Protein AF-A0A1H3W5L4-F1 (afdb_monomer_lite)

Foldseek 3Di:
DDQFPVRPLPPPLLPPPCLVVLVVVLVVCVVVVNPPVSVVSVVVSVVSVVVSVVSVLCNQLVVQVSCVVVVNDDPVSNVVSVVVSCVVPPD

Sequence (91 aa):
MSGGSYNYLCDQDVCYPGYGDIKDMIARLKQLGGEKPAKDAKKAINMLRKAEDILGKLSPVFKSVEWYDSNDWGIDSVKEAISEYNKINHP

Organism: NCBI:txid551991

Secondary structure (DSSP, 8-state):
-PPPTTTTTTTS-S--TTHHHHHHHHHHHHHTT-HHHHHHHHHHHHHHHHHHHHHHHHHHHHHHHHHHHTTSS-HHHHHHHHHHHHHHH--

Structure (mmCIF, N/CA/C/O backbone):
data_AF-A0A1H3W5L4-F1
#
_entry.id   AF-A0A1H3W5L4-F1
#
loop_
_atom_site.group_PDB
_atom_site.id
_atom_site.type_symbol
_atom_site.label_atom_id
_atom_site.label_alt_id
_atom_site.label_comp_id
_atom_site.label_asym_id
_atom_site.label_entity_id
_atom_site.label_seq_id
_atom_site.pdbx_PDB_ins_code
_atom_site.Cartn_x
_atom_site.Cartn_y
_atom_site.Cartn_z
_atom_site.occupancy
_atom_site.B_iso_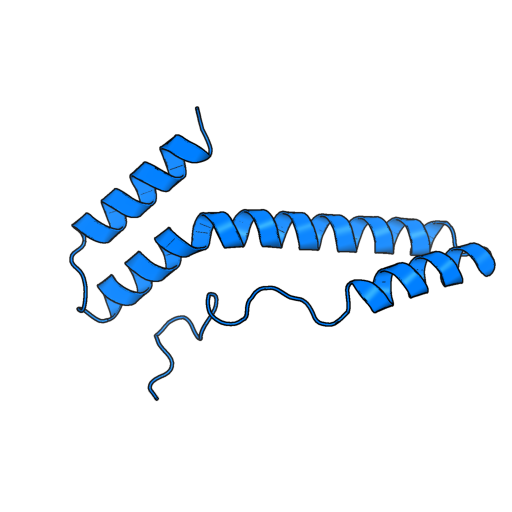or_equiv
_atom_site.auth_seq_id
_atom_site.auth_comp_id
_atom_site.auth_asym_id
_atom_site.auth_atom_id
_atom_site.pdbx_PDB_model_num
ATOM 1 N N . MET A 1 1 ? 3.105 -24.137 -14.034 1.00 43.00 1 MET A N 1
ATOM 2 C CA . MET A 1 1 ? 2.935 -22.686 -13.837 1.00 43.00 1 MET A CA 1
ATOM 3 C C . MET A 1 1 ? 4.121 -22.234 -13.010 1.00 43.00 1 MET A C 1
ATOM 5 O O . MET A 1 1 ? 4.184 -22.595 -11.842 1.00 43.00 1 MET A O 1
ATOM 9 N N . SER A 1 2 ? 5.138 -21.645 -13.646 1.00 38.69 2 SER A N 1
ATOM 10 C CA . SER A 1 2 ? 6.338 -21.186 -12.943 1.00 38.69 2 SER A CA 1
ATOM 11 C C . SER A 1 2 ? 5.975 -19.945 -12.141 1.00 38.69 2 SER A C 1
ATOM 13 O O . SER A 1 2 ? 5.586 -18.935 -12.722 1.00 38.69 2 SER A O 1
ATOM 15 N N . GLY A 1 3 ? 6.075 -20.038 -10.816 1.00 43.84 3 GLY A N 1
ATOM 16 C CA . GLY A 1 3 ? 6.117 -18.852 -9.972 1.00 43.84 3 GLY A CA 1
ATOM 17 C C . GLY A 1 3 ? 7.331 -18.030 -10.385 1.00 43.84 3 GLY A C 1
ATOM 18 O O . GLY A 1 3 ? 8.456 -18.527 -10.318 1.00 43.84 3 GLY A O 1
ATOM 19 N N . GLY A 1 4 ? 7.086 -16.824 -10.895 1.00 48.53 4 GLY A N 1
ATOM 20 C CA . GLY A 1 4 ? 8.133 -15.860 -11.209 1.00 48.53 4 GLY A CA 1
ATOM 21 C C . GLY A 1 4 ? 8.950 -15.513 -9.965 1.00 48.53 4 GLY A C 1
ATOM 22 O O . GLY A 1 4 ? 8.511 -15.731 -8.831 1.00 48.53 4 GLY A O 1
ATOM 23 N N . SER A 1 5 ? 10.150 -14.971 -10.180 1.00 59.03 5 SER A N 1
ATOM 24 C CA . SER A 1 5 ? 11.180 -14.716 -9.159 1.00 59.03 5 SER A CA 1
ATOM 25 C C . SER A 1 5 ? 10.710 -13.906 -7.942 1.00 59.03 5 SER A C 1
ATOM 27 O O . SER A 1 5 ? 11.362 -13.935 -6.899 1.00 59.03 5 SER A O 1
ATOM 29 N N . TYR A 1 6 ? 9.566 -13.225 -8.042 1.00 60.72 6 TYR A N 1
ATOM 30 C CA . TYR A 1 6 ? 9.000 -12.386 -6.987 1.00 60.72 6 TYR A CA 1
ATOM 31 C C . TYR A 1 6 ? 7.701 -12.917 -6.371 1.00 60.72 6 TYR A C 1
ATOM 33 O O . TYR A 1 6 ? 7.049 -12.177 -5.637 1.00 60.72 6 TYR A O 1
ATOM 41 N N . ASN A 1 7 ? 7.340 -14.185 -6.627 1.00 54.19 7 ASN A N 1
ATOM 42 C CA . ASN A 1 7 ? 6.180 -14.861 -6.033 1.00 54.19 7 ASN A CA 1
ATOM 43 C C . ASN A 1 7 ? 4.941 -13.952 -5.964 1.00 54.19 7 ASN A C 1
ATOM 45 O O . ASN A 1 7 ? 4.468 -13.631 -4.877 1.00 54.19 7 ASN A O 1
ATOM 49 N N . TYR A 1 8 ? 4.423 -13.526 -7.119 1.00 50.69 8 TYR A N 1
ATOM 50 C CA . TYR A 1 8 ? 3.089 -12.927 -7.225 1.00 50.69 8 TYR A CA 1
ATOM 51 C C . TYR A 1 8 ? 2.790 -11.778 -6.237 1.00 50.69 8 TYR A C 1
ATOM 53 O O . TYR A 1 8 ? 1.641 -11.598 -5.829 1.00 50.69 8 TYR A O 1
ATOM 61 N N . LE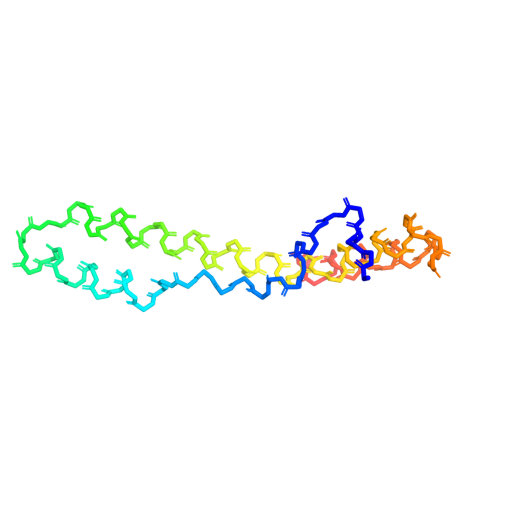U A 1 9 ? 3.786 -10.935 -5.919 1.00 50.69 9 LEU A N 1
ATOM 62 C CA . LEU A 1 9 ? 3.581 -9.643 -5.233 1.00 50.69 9 LEU A CA 1
ATOM 63 C C . LEU A 1 9 ? 2.491 -8.780 -5.905 1.00 50.69 9 LEU A C 1
ATOM 65 O O . LEU A 1 9 ? 1.942 -7.879 -5.278 1.00 50.69 9 LEU A O 1
ATOM 69 N N . CYS A 1 10 ? 2.195 -9.063 -7.176 1.00 47.41 10 CYS A N 1
ATOM 70 C CA . CYS A 1 10 ? 1.275 -8.330 -8.035 1.00 47.41 10 CYS A CA 1
ATOM 71 C C . CYS A 1 10 ? -0.071 -9.033 -8.294 1.00 47.41 10 CYS A C 1
ATOM 73 O O . CYS A 1 10 ? -0.942 -8.400 -8.882 1.00 47.41 10 CYS A O 1
ATOM 75 N N . ASP A 1 11 ? -0.211 -10.322 -7.962 1.00 48.03 11 ASP A N 1
ATOM 76 C CA . ASP A 1 11 ? -1.361 -11.161 -8.374 1.00 48.03 11 ASP A CA 1
ATOM 77 C C . ASP A 1 11 ? -2.223 -11.597 -7.185 1.00 48.03 11 ASP A C 1
ATOM 79 O O . ASP A 1 11 ? -3.382 -11.974 -7.338 1.00 48.03 11 ASP A O 1
ATOM 83 N N . GLN A 1 12 ? -1.710 -11.436 -5.964 1.00 52.78 12 GLN A N 1
ATOM 84 C CA . GLN A 1 12 ? -2.606 -11.130 -4.862 1.00 52.78 12 GLN A CA 1
ATOM 85 C C . GLN A 1 12 ? -2.954 -9.654 -4.994 1.00 52.78 12 GLN A C 1
ATOM 87 O O . GLN A 1 12 ? -2.254 -8.801 -4.445 1.00 52.78 12 GLN A O 1
ATOM 92 N N . ASP A 1 13 ? -4.028 -9.363 -5.745 1.00 47.34 13 ASP A N 1
ATOM 93 C CA . ASP A 1 13 ? -4.846 -8.175 -5.498 1.00 47.34 13 ASP A CA 1
ATOM 94 C C . ASP A 1 13 ? -4.825 -7.976 -3.993 1.00 47.34 13 ASP A C 1
ATOM 96 O O . ASP A 1 13 ? -5.197 -8.891 -3.252 1.00 47.34 13 ASP A O 1
ATOM 100 N N . VAL A 1 14 ? -4.252 -6.858 -3.550 1.00 50.56 14 VAL A N 1
ATOM 101 C CA . VAL A 1 14 ? -3.952 -6.585 -2.146 1.00 50.56 14 VAL A CA 1
ATOM 102 C C . VAL A 1 14 ? -5.281 -6.304 -1.449 1.00 50.56 14 VAL A C 1
ATOM 104 O O . VAL A 1 14 ? -5.617 -5.198 -1.067 1.00 50.56 14 VAL A O 1
ATOM 107 N N . CYS A 1 15 ? -6.113 -7.324 -1.384 1.00 48.50 15 CYS A N 1
ATOM 108 C CA . CYS A 1 15 ? -7.361 -7.389 -0.693 1.00 48.50 15 CYS A CA 1
ATOM 109 C C . CYS A 1 15 ? -7.003 -8.243 0.502 1.00 48.50 15 CYS A C 1
ATOM 111 O O . CYS A 1 15 ? -7.109 -9.464 0.446 1.00 48.50 15 CYS A O 1
ATOM 113 N N . TYR A 1 16 ? -6.481 -7.612 1.557 1.00 56.03 16 TYR A N 1
ATOM 114 C CA . TYR A 1 16 ? -6.368 -8.291 2.841 1.00 56.03 16 TYR A CA 1
ATOM 115 C C . TYR A 1 16 ? -7.779 -8.795 3.181 1.00 56.03 16 TYR A C 1
ATOM 117 O O . TYR A 1 16 ? -8.667 -7.964 3.427 1.00 56.03 16 TYR A O 1
ATOM 125 N N . PRO A 1 17 ? -8.038 -10.116 3.151 1.00 51.03 17 PRO A N 1
ATOM 126 C CA . PRO A 1 17 ? -9.347 -10.627 3.509 1.00 51.03 17 PRO A CA 1
ATOM 127 C C . PRO A 1 17 ? -9.538 -10.295 4.992 1.00 51.03 17 PRO A C 1
ATOM 129 O O . PRO A 1 17 ? -8.839 -10.830 5.849 1.00 51.03 17 PRO A O 1
ATOM 132 N N . GLY A 1 18 ? -10.382 -9.303 5.286 1.00 59.91 18 GLY A N 1
ATOM 133 C CA . GLY A 1 18 ? -10.583 -8.824 6.657 1.00 59.91 18 GLY A CA 1
ATOM 134 C C . GLY A 1 18 ? -10.844 -7.327 6.836 1.00 59.91 18 GLY A C 1
ATOM 135 O O . GLY A 1 18 ? -11.096 -6.904 7.960 1.00 59.91 18 GLY A O 1
ATOM 136 N N . TYR A 1 19 ? -10.838 -6.487 5.790 1.00 68.19 19 TYR A N 1
ATOM 137 C CA . TYR A 1 19 ? -11.192 -5.061 5.965 1.00 68.19 19 TYR A CA 1
ATOM 138 C C . TYR A 1 19 ? -12.602 -4.840 6.522 1.00 68.19 19 TYR A C 1
ATOM 140 O O . TYR A 1 19 ? -12.804 -3.926 7.326 1.00 68.19 19 TYR A O 1
ATOM 148 N N . GLY A 1 20 ? -13.571 -5.643 6.070 1.00 68.56 20 GLY A N 1
ATOM 149 C CA . GLY A 1 20 ? -14.932 -5.641 6.615 1.00 68.56 20 GLY A CA 1
ATOM 150 C C . GLY A 1 20 ? -14.917 -6.022 8.093 1.00 68.56 20 GLY A C 1
ATOM 151 O O . GLY A 1 20 ? -15.324 -5.229 8.940 1.00 68.56 20 GLY A O 1
ATOM 152 N N . ASP A 1 21 ? -14.296 -7.158 8.399 1.00 80.31 21 ASP A N 1
ATOM 153 C CA . ASP A 1 21 ? -14.217 -7.715 9.752 1.00 80.31 21 ASP A CA 1
ATOM 154 C C . ASP A 1 21 ? -13.519 -6.770 10.742 1.00 80.31 21 ASP A C 1
ATOM 156 O O . ASP A 1 21 ? -13.952 -6.621 11.884 1.00 80.31 21 ASP A O 1
ATOM 160 N N . ILE A 1 22 ? -12.472 -6.055 10.314 1.00 83.31 22 ILE A N 1
ATOM 161 C CA . ILE A 1 22 ? -11.769 -5.078 11.157 1.00 83.31 22 ILE A CA 1
ATOM 162 C C . ILE A 1 22 ? -12.654 -3.858 11.446 1.00 83.31 22 ILE A C 1
ATOM 164 O O . ILE A 1 22 ? -12.604 -3.321 12.556 1.00 83.31 22 ILE A O 1
ATOM 168 N N . LYS A 1 23 ? -13.481 -3.399 10.496 1.00 86.06 23 LYS A N 1
ATOM 169 C CA . LYS A 1 23 ? -14.421 -2.290 10.750 1.00 86.06 23 LYS A CA 1
ATOM 170 C C . LYS A 1 23 ? -15.468 -2.682 11.787 1.00 86.06 23 LYS A C 1
ATOM 172 O O . LYS A 1 23 ? -15.714 -1.901 12.712 1.00 86.06 23 LYS A O 1
ATOM 177 N N . ASP A 1 24 ? -16.014 -3.887 11.675 1.00 89.94 24 ASP A N 1
ATOM 178 C CA . ASP A 1 24 ? -16.995 -4.412 12.624 1.00 89.94 24 ASP A CA 1
ATOM 179 C C . ASP A 1 24 ? -16.365 -4.633 14.006 1.00 89.94 24 ASP A C 1
ATOM 181 O O . ASP A 1 24 ? -16.931 -4.236 15.027 1.00 89.94 24 ASP A O 1
ATOM 185 N N . MET A 1 25 ? -15.126 -5.130 14.051 1.00 89.06 25 MET A N 1
ATOM 186 C CA . MET A 1 25 ? -14.338 -5.255 15.279 1.00 89.06 25 MET A CA 1
ATOM 187 C C . MET A 1 25 ? -14.084 -3.892 15.941 1.00 89.06 25 MET A C 1
ATOM 189 O O . MET A 1 25 ? -14.235 -3.757 17.153 1.00 89.06 25 MET A O 1
ATOM 193 N N . ILE A 1 26 ? -13.745 -2.850 15.170 1.00 93.12 26 ILE A N 1
ATOM 194 C CA . ILE A 1 26 ? -13.578 -1.480 15.686 1.00 93.12 26 ILE A CA 1
ATOM 195 C C . ILE A 1 26 ? -14.886 -0.973 16.298 1.00 93.12 26 ILE A C 1
ATOM 197 O O . ILE A 1 26 ? -14.866 -0.361 17.370 1.00 93.12 26 ILE A O 1
ATOM 201 N N . ALA A 1 27 ? -16.019 -1.202 15.630 1.00 93.94 27 ALA A N 1
ATOM 202 C CA . ALA A 1 27 ? -17.326 -0.816 16.148 1.00 93.94 27 ALA A CA 1
ATOM 203 C C . ALA A 1 27 ? -17.643 -1.562 17.452 1.00 93.94 27 ALA A C 1
ATOM 205 O O . ALA A 1 27 ? -18.057 -0.938 18.432 1.00 93.94 27 ALA A O 1
ATOM 206 N N . ARG A 1 28 ? -17.362 -2.869 17.503 1.00 96.12 28 ARG A N 1
ATOM 207 C CA . ARG A 1 28 ? -17.564 -3.691 18.698 1.00 96.12 28 ARG A CA 1
ATOM 208 C C . ARG A 1 28 ? -16.666 -3.267 19.858 1.00 96.12 28 ARG A C 1
ATOM 210 O O . ARG A 1 28 ? -17.154 -3.143 20.976 1.00 96.12 28 ARG A O 1
ATOM 217 N N . LEU A 1 29 ? -15.390 -2.976 19.604 1.00 96.00 29 LEU A N 1
ATOM 218 C CA . LEU A 1 29 ? -14.454 -2.480 20.618 1.00 96.00 29 LEU A CA 1
ATOM 219 C C . LEU A 1 29 ? -14.952 -1.181 21.254 1.00 96.00 29 LEU A C 1
ATOM 221 O O . LEU A 1 29 ? -14.892 -1.043 22.470 1.00 96.00 29 LEU A O 1
ATOM 225 N N . LYS A 1 30 ? -15.513 -0.257 20.465 1.00 95.94 30 LYS A N 1
ATOM 226 C CA . LYS A 1 30 ? -16.114 0.973 21.005 1.00 95.94 30 LYS A CA 1
ATOM 227 C C . LYS A 1 30 ? -17.325 0.697 21.893 1.00 95.94 30 LYS A C 1
ATOM 229 O O . LYS A 1 30 ? -17.449 1.312 22.941 1.00 95.94 30 LYS A O 1
ATOM 234 N N . GLN A 1 31 ? -18.198 -0.235 21.505 1.00 97.12 31 GLN A N 1
ATOM 235 C CA . GLN A 1 31 ? -19.352 -0.619 22.333 1.00 97.12 31 GLN A CA 1
ATOM 236 C C . GLN A 1 31 ? -18.938 -1.224 23.682 1.00 97.12 31 GLN A C 1
ATOM 238 O O . GLN A 1 31 ? -19.701 -1.158 24.639 1.00 97.12 31 GLN A O 1
ATOM 243 N N . LEU A 1 32 ? -17.746 -1.820 23.753 1.00 97.31 32 LEU A N 1
ATOM 244 C CA . LEU A 1 32 ? -17.196 -2.451 24.953 1.00 97.31 32 LEU A CA 1
ATOM 245 C C . LEU A 1 32 ? -16.312 -1.506 25.795 1.00 97.31 32 LEU A C 1
ATOM 247 O O . LEU A 1 32 ? -15.687 -1.973 26.743 1.00 97.31 32 LEU A O 1
ATOM 251 N N . GLY A 1 33 ? -16.224 -0.209 25.465 1.00 97.50 33 GLY A N 1
ATOM 252 C CA . GLY A 1 33 ? -15.351 0.748 26.170 1.00 97.50 33 GLY A CA 1
ATOM 253 C C . GLY A 1 33 ? -13.856 0.575 25.861 1.00 97.50 33 GLY A C 1
ATOM 254 O O . GLY A 1 33 ? -12.991 0.844 26.690 1.00 97.50 33 GLY A O 1
ATOM 255 N N . GLY A 1 34 ? -13.536 0.034 24.683 1.00 97.31 34 GLY A N 1
ATOM 256 C CA . GLY A 1 34 ? -12.181 -0.187 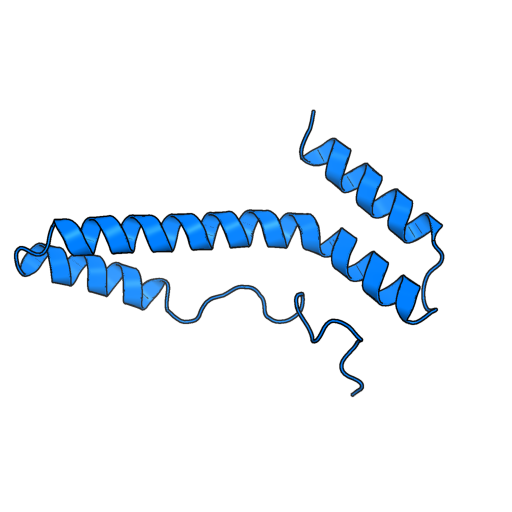24.184 1.00 97.31 34 GLY A CA 1
ATOM 257 C C . GLY A 1 34 ? -11.713 0.918 23.234 1.00 97.31 34 GLY A C 1
ATOM 258 O O . GLY A 1 34 ? -11.296 0.631 22.111 1.00 97.31 34 GLY A O 1
ATOM 259 N N . GLU A 1 35 ? -11.765 2.190 23.635 1.00 96.81 35 GLU A N 1
ATOM 260 C CA . GLU A 1 35 ? -11.464 3.330 22.752 1.00 96.81 35 GLU A CA 1
ATOM 261 C C . GLU A 1 35 ? -10.029 3.301 22.218 1.00 96.81 35 GLU A C 1
ATOM 263 O O . GLU A 1 35 ? -9.791 3.583 21.040 1.00 96.81 35 GLU A O 1
ATOM 268 N N . LYS A 1 36 ? -9.062 2.950 23.074 1.00 96.44 36 LYS A N 1
ATOM 269 C CA . LYS A 1 36 ? -7.646 2.869 22.697 1.00 96.44 36 LYS A CA 1
ATOM 270 C C . LYS A 1 36 ? -7.382 1.764 21.658 1.00 96.44 36 LYS A C 1
ATOM 272 O O . LYS A 1 36 ? -6.895 2.114 20.582 1.00 96.44 36 LYS A O 1
ATOM 277 N N . PRO A 1 37 ? -7.753 0.485 21.880 1.00 92.44 37 PRO A N 1
ATOM 278 C CA . PRO A 1 37 ? -7.578 -0.548 20.857 1.00 92.44 37 PRO A CA 1
ATOM 279 C C . PRO A 1 37 ? -8.395 -0.270 19.585 1.00 92.44 37 PRO A C 1
ATOM 281 O O . PRO A 1 37 ? -7.906 -0.524 18.487 1.00 92.44 37 PRO A O 1
ATOM 284 N N . ALA A 1 38 ? -9.585 0.335 19.686 1.00 95.44 38 ALA A N 1
ATOM 285 C CA . ALA A 1 38 ? -10.349 0.760 18.510 1.00 95.44 38 ALA A CA 1
ATOM 286 C C . ALA A 1 38 ? -9.613 1.834 17.683 1.00 95.44 38 ALA A C 1
ATOM 288 O O . ALA A 1 38 ? -9.652 1.814 16.448 1.00 95.44 38 ALA A O 1
ATOM 289 N N . LYS A 1 39 ? -8.932 2.780 18.344 1.00 95.56 39 LYS A N 1
ATOM 290 C CA . LYS A 1 39 ? -8.108 3.806 17.688 1.00 95.56 39 LYS A CA 1
ATOM 291 C C . LYS A 1 39 ? -6.889 3.188 17.006 1.00 95.56 39 LYS A C 1
ATOM 293 O O . LYS A 1 39 ? -6.601 3.549 15.864 1.00 95.56 39 LYS A O 1
ATOM 298 N N . ASP A 1 40 ? -6.215 2.255 17.671 1.00 92.81 40 ASP A N 1
ATOM 299 C CA . ASP A 1 40 ? -5.038 1.577 17.124 1.00 92.81 40 ASP A CA 1
ATOM 300 C C . ASP A 1 40 ? -5.411 0.696 15.922 1.00 92.81 40 ASP A C 1
ATOM 302 O O . ASP A 1 40 ? -4.779 0.798 14.870 1.00 92.81 40 ASP A O 1
ATOM 306 N N . ALA A 1 41 ? -6.517 -0.052 15.997 1.00 88.81 41 ALA A N 1
ATOM 307 C CA . ALA A 1 41 ? -7.054 -0.810 14.865 1.00 88.81 41 ALA A CA 1
ATOM 308 C C . ALA A 1 41 ? -7.433 0.102 13.682 1.00 88.81 41 ALA A C 1
ATOM 310 O O . ALA A 1 41 ? -7.097 -0.184 12.531 1.00 88.81 41 ALA A O 1
ATOM 311 N N . LYS A 1 42 ? -8.048 1.266 13.946 1.00 92.38 42 LYS A N 1
ATOM 312 C CA . LYS A 1 42 ? -8.326 2.271 12.904 1.00 92.38 42 LYS A CA 1
ATOM 313 C C . LYS A 1 42 ? -7.044 2.860 12.297 1.00 92.38 42 LYS A C 1
ATOM 315 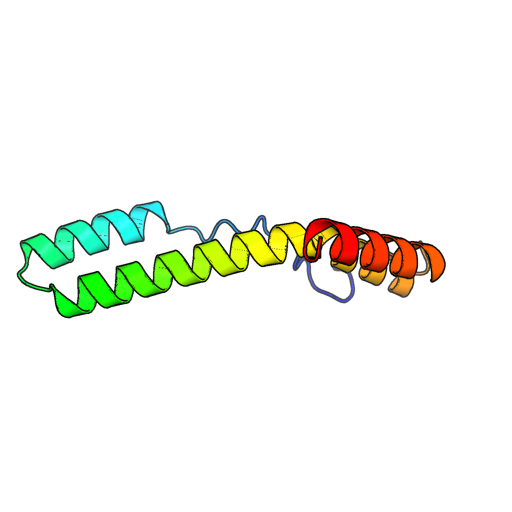O O . LYS A 1 42 ? -7.030 3.251 11.130 1.00 92.38 42 LYS A O 1
ATOM 320 N N . LYS A 1 43 ? -5.958 2.970 13.060 1.00 92.94 43 LYS A N 1
ATOM 321 C CA . LYS A 1 43 ? -4.661 3.393 12.518 1.00 92.94 43 LYS A CA 1
ATOM 322 C C . LYS A 1 43 ? -4.085 2.309 11.607 1.00 92.94 43 LYS A C 1
ATOM 324 O O . LYS A 1 43 ? -3.677 2.639 10.497 1.00 92.94 43 LYS A O 1
ATOM 329 N N . ALA A 1 44 ? -4.118 1.051 12.042 1.00 87.44 44 ALA A N 1
ATOM 330 C CA . ALA A 1 44 ? -3.626 -0.085 11.269 1.00 87.44 44 ALA A CA 1
ATOM 331 C C . ALA A 1 44 ? -4.338 -0.202 9.912 1.00 87.44 44 ALA A C 1
ATOM 333 O O . ALA A 1 44 ? -3.674 -0.193 8.881 1.00 87.44 44 ALA A O 1
ATOM 334 N N . ILE A 1 45 ? -5.677 -0.175 9.888 1.00 86.81 45 ILE A N 1
ATOM 335 C CA . ILE A 1 45 ? -6.451 -0.275 8.636 1.00 86.81 45 ILE A CA 1
ATOM 336 C C . ILE A 1 45 ? -6.152 0.883 7.669 1.00 86.81 45 ILE A C 1
ATOM 338 O O . ILE A 1 45 ? -6.090 0.698 6.458 1.00 86.81 45 ILE A O 1
ATOM 342 N N . ASN A 1 46 ? -5.902 2.088 8.193 1.00 88.75 46 ASN A N 1
ATOM 343 C CA . ASN A 1 46 ? -5.511 3.229 7.368 1.00 88.75 46 ASN A CA 1
ATOM 344 C C . ASN A 1 46 ? -4.098 3.081 6.795 1.00 88.75 46 ASN A C 1
ATOM 346 O O . ASN A 1 46 ? -3.848 3.562 5.694 1.00 88.75 46 ASN A O 1
ATOM 350 N N . MET A 1 47 ? -3.173 2.480 7.547 1.00 87.50 47 MET A N 1
ATOM 351 C CA . MET A 1 47 ? -1.818 2.203 7.071 1.00 87.50 47 MET A CA 1
ATOM 352 C C . MET A 1 47 ? -1.828 1.126 5.989 1.00 87.50 47 MET A C 1
ATOM 354 O O . MET A 1 47 ? -1.163 1.316 4.978 1.00 87.50 47 MET A O 1
ATOM 358 N N . LEU A 1 48 ? -2.618 0.064 6.165 1.00 84.19 48 LEU A N 1
ATOM 359 C CA . LEU A 1 48 ? -2.786 -0.982 5.155 1.00 84.19 48 LEU A CA 1
ATOM 360 C C . LEU A 1 48 ? -3.364 -0.409 3.857 1.00 84.19 48 LEU A C 1
ATOM 362 O O . LEU A 1 48 ? -2.754 -0.574 2.810 1.00 84.19 48 LEU A O 1
ATOM 366 N N . ARG A 1 49 ? -4.427 0.403 3.936 1.00 84.62 49 ARG A N 1
ATOM 367 C CA . ARG A 1 49 ? -4.991 1.069 2.751 1.00 84.62 49 ARG A CA 1
ATOM 368 C C . ARG A 1 49 ? -3.975 1.969 2.040 1.00 84.62 49 ARG A C 1
ATOM 370 O O . ARG A 1 49 ? -3.905 1.999 0.822 1.00 84.62 49 ARG A O 1
ATOM 377 N N . LYS A 1 50 ? -3.160 2.712 2.797 1.00 86.44 50 LYS A N 1
ATOM 378 C CA . LYS A 1 50 ? -2.083 3.519 2.201 1.00 86.44 50 LYS A CA 1
ATOM 379 C C . LYS A 1 50 ? -1.028 2.646 1.523 1.00 86.44 50 LYS A C 1
ATOM 381 O O . LYS A 1 50 ? -0.507 3.041 0.487 1.00 86.44 50 LYS A O 1
ATOM 386 N N . ALA A 1 51 ? -0.687 1.507 2.121 1.00 84.94 51 ALA A N 1
ATOM 387 C CA . ALA A 1 51 ? 0.241 0.560 1.522 1.00 84.94 51 ALA A CA 1
ATOM 388 C C . ALA A 1 51 ? -0.337 -0.015 0.222 1.00 84.94 51 ALA A C 1
ATOM 390 O O . ALA A 1 51 ? 0.375 -0.044 -0.770 1.00 84.94 51 ALA A O 1
ATOM 391 N N . GLU A 1 52 ? -1.624 -0.369 0.196 1.00 83.75 52 GLU A N 1
ATOM 392 C CA . GLU A 1 52 ? -2.348 -0.794 -1.010 1.00 83.75 52 GLU A CA 1
ATOM 393 C C . GLU A 1 52 ? -2.289 0.248 -2.122 1.00 83.75 52 GLU A C 1
ATOM 395 O O . GLU A 1 52 ? -1.887 -0.076 -3.236 1.00 83.75 52 GLU A O 1
ATOM 400 N N . ASP A 1 53 ? -2.600 1.510 -1.815 1.00 85.38 53 ASP A N 1
ATOM 401 C CA . ASP A 1 53 ? -2.528 2.598 -2.793 1.00 85.38 53 ASP A CA 1
ATOM 402 C C . ASP A 1 53 ? -1.106 2.749 -3.369 1.00 85.38 53 ASP A C 1
ATOM 404 O O . ASP A 1 53 ? -0.926 2.970 -4.568 1.00 85.38 53 ASP A O 1
ATOM 408 N N . ILE A 1 54 ? -0.075 2.629 -2.522 1.00 87.56 54 ILE A N 1
ATOM 409 C CA . ILE A 1 54 ? 1.335 2.700 -2.939 1.00 87.56 54 ILE A CA 1
ATOM 410 C C . ILE A 1 54 ? 1.704 1.495 -3.813 1.00 87.56 54 ILE A C 1
ATOM 412 O O . ILE A 1 54 ? 2.309 1.669 -4.870 1.00 87.56 54 ILE A O 1
ATOM 416 N N . LEU A 1 55 ? 1.322 0.285 -3.403 1.00 85.06 55 LEU A N 1
ATOM 417 C CA . LEU A 1 55 ? 1.593 -0.950 -4.139 1.00 85.06 55 LEU A CA 1
ATOM 418 C C . LEU A 1 55 ? 0.893 -0.961 -5.500 1.00 85.06 55 LEU A C 1
ATOM 420 O O . LEU A 1 55 ? 1.513 -1.327 -6.495 1.00 85.06 55 LEU A O 1
ATOM 424 N N . GLY A 1 56 ? -0.349 -0.480 -5.578 1.00 84.31 56 GLY A N 1
ATOM 425 C CA . GLY A 1 56 ? -1.075 -0.341 -6.840 1.00 84.31 56 GLY A CA 1
ATOM 426 C C . GLY A 1 56 ? -0.338 0.558 -7.834 1.00 84.31 56 GLY A C 1
ATOM 427 O O . GLY A 1 56 ? -0.204 0.213 -9.007 1.00 84.31 56 GLY A O 1
ATOM 428 N N . LYS A 1 57 ? 0.230 1.672 -7.360 1.00 87.56 57 LYS A N 1
ATOM 429 C CA . LYS A 1 57 ? 1.049 2.568 -8.191 1.00 87.56 57 LYS A CA 1
ATOM 430 C C . LYS A 1 57 ? 2.389 1.958 -8.597 1.00 87.56 57 LYS A C 1
ATOM 432 O O . LYS A 1 57 ? 2.878 2.260 -9.679 1.00 87.56 57 LYS A O 1
ATOM 437 N N . LEU A 1 58 ? 2.990 1.132 -7.741 1.00 89.69 58 LEU A N 1
ATOM 438 C CA . LEU A 1 58 ? 4.247 0.431 -8.024 1.00 89.69 58 LEU A CA 1
ATOM 439 C C . LEU A 1 58 ? 4.059 -0.793 -8.932 1.00 89.69 58 LEU A C 1
ATOM 441 O O . LEU A 1 58 ? 5.026 -1.234 -9.546 1.00 89.69 58 LEU A O 1
ATOM 445 N N . SER A 1 59 ? 2.835 -1.317 -9.059 1.00 87.62 59 SER A N 1
ATOM 446 C CA . SER A 1 59 ? 2.528 -2.529 -9.831 1.00 87.62 59 SER A CA 1
ATOM 447 C C . SER A 1 59 ? 3.122 -2.540 -11.252 1.00 87.62 59 SER A C 1
ATOM 449 O O . SER A 1 59 ? 3.743 -3.542 -11.609 1.00 87.62 59 SER A O 1
ATOM 451 N N . PRO A 1 60 ? 3.042 -1.461 -12.062 1.00 89.75 60 PRO A N 1
ATOM 452 C CA . PRO A 1 60 ? 3.650 -1.448 -13.395 1.00 89.75 60 PRO A CA 1
ATOM 453 C C . PRO A 1 60 ? 5.180 -1.570 -13.369 1.00 89.75 60 PRO A C 1
ATOM 455 O O . PRO A 1 60 ? 5.755 -2.231 -14.228 1.00 89.75 60 PRO A O 1
ATOM 458 N N . VAL A 1 61 ? 5.833 -0.964 -12.370 1.00 92.44 61 VAL A N 1
ATOM 459 C CA . VAL A 1 61 ? 7.290 -1.043 -12.178 1.00 92.44 61 VAL A CA 1
ATOM 460 C C . VAL A 1 61 ? 7.694 -2.453 -11.755 1.00 92.44 61 VAL A C 1
ATOM 462 O O . VAL A 1 61 ? 8.663 -2.999 -12.267 1.00 92.44 61 VAL A O 1
ATOM 465 N N . PHE A 1 62 ? 6.941 -3.076 -10.849 1.00 91.94 62 PHE A N 1
ATOM 466 C CA . PHE A 1 62 ? 7.227 -4.445 -10.417 1.00 91.94 62 PHE A CA 1
ATOM 467 C C . PHE A 1 62 ? 7.068 -5.446 -11.563 1.00 91.94 62 PHE A C 1
ATOM 469 O O . PHE A 1 62 ? 7.943 -6.285 -11.758 1.00 91.94 62 PHE A O 1
ATOM 476 N N . LYS A 1 63 ? 6.010 -5.307 -12.371 1.00 88.31 63 LYS A N 1
ATOM 477 C CA . LYS A 1 63 ? 5.797 -6.143 -13.561 1.00 88.31 63 LYS A CA 1
ATOM 478 C C . LYS A 1 63 ? 6.914 -5.979 -14.591 1.00 88.31 63 LYS A C 1
ATOM 480 O O . LYS A 1 63 ? 7.381 -6.973 -15.135 1.00 88.31 63 LYS A O 1
ATOM 485 N N . SER A 1 64 ? 7.369 -4.750 -14.847 1.00 91.25 64 SER A N 1
ATOM 486 C CA . SER A 1 64 ? 8.436 -4.524 -15.827 1.00 91.25 64 SER A CA 1
ATOM 487 C C . SER A 1 64 ? 9.775 -5.115 -15.383 1.00 91.25 64 SER A C 1
ATOM 489 O O . SER A 1 64 ? 10.488 -5.666 -16.218 1.00 91.25 64 SER A O 1
ATOM 491 N N . VAL A 1 65 ? 10.097 -5.057 -14.085 1.00 91.12 65 VAL A N 1
ATOM 492 C CA . VAL A 1 65 ? 11.288 -5.710 -13.513 1.00 91.12 65 VAL A CA 1
ATOM 493 C C . VAL A 1 65 ? 11.185 -7.230 -13.617 1.00 91.12 65 VAL A C 1
ATOM 495 O O . VAL A 1 65 ? 12.121 -7.868 -14.085 1.00 91.12 65 VAL A O 1
ATOM 498 N N . GLU A 1 66 ? 10.044 -7.815 -13.246 1.00 87.94 66 GLU A N 1
ATOM 499 C CA . GLU A 1 66 ? 9.834 -9.266 -13.327 1.00 87.94 66 GLU A CA 1
ATOM 500 C C . GLU A 1 66 ? 9.998 -9.798 -14.758 1.00 87.94 66 GLU A C 1
ATOM 502 O O . GLU A 1 66 ? 10.644 -10.826 -14.981 1.00 87.94 66 GLU A O 1
ATOM 507 N N . TRP A 1 67 ? 9.450 -9.083 -15.740 1.00 89.44 67 TRP A N 1
ATOM 508 C CA . TRP A 1 67 ? 9.568 -9.450 -17.150 1.00 89.44 67 TRP A CA 1
ATOM 509 C C . TRP A 1 67 ? 10.968 -9.205 -17.713 1.00 89.44 67 TRP A C 1
ATOM 511 O O . TRP A 1 67 ? 11.424 -9.972 -18.559 1.00 89.44 67 TRP A O 1
ATOM 521 N N . TYR A 1 68 ? 11.689 -8.197 -17.219 1.00 91.69 68 TYR A N 1
ATOM 522 C CA . TYR A 1 68 ? 13.103 -8.021 -17.544 1.00 91.69 68 TYR A CA 1
ATOM 523 C C . TYR A 1 68 ? 13.955 -9.187 -17.021 1.00 91.69 68 TYR A C 1
ATOM 525 O O . TYR A 1 68 ? 14.712 -9.784 -17.785 1.00 91.69 68 TYR A O 1
ATOM 533 N N . ASP A 1 69 ? 13.781 -9.577 -15.757 1.00 88.75 69 ASP A N 1
ATOM 534 C CA . ASP A 1 69 ? 14.539 -10.680 -15.149 1.00 88.75 69 ASP A CA 1
ATOM 535 C C . ASP A 1 69 ? 14.213 -12.042 -15.781 1.00 88.75 69 ASP A C 1
ATOM 537 O O . ASP A 1 69 ? 15.063 -12.933 -15.835 1.00 88.75 69 ASP A O 1
ATOM 541 N N . SER A 1 70 ? 12.996 -12.195 -16.311 1.00 87.31 70 SER A N 1
ATOM 542 C CA . SER A 1 70 ? 12.574 -13.382 -17.065 1.00 87.31 70 SER A CA 1
ATOM 543 C C . SER A 1 70 ? 13.120 -13.410 -18.505 1.00 87.31 70 SER A C 1
ATOM 545 O O . SER A 1 70 ? 12.890 -14.381 -19.220 1.00 87.31 70 SER A O 1
ATOM 547 N N . ASN A 1 71 ? 13.887 -12.391 -18.924 1.00 88.69 71 ASN A N 1
ATOM 548 C CA . ASN A 1 71 ? 14.326 -12.135 -20.306 1.00 88.69 71 ASN A CA 1
ATOM 549 C C . ASN A 1 71 ? 13.180 -11.961 -21.317 1.00 88.69 71 ASN A C 1
ATOM 551 O O . ASN A 1 71 ? 13.401 -12.071 -22.524 1.00 88.69 71 ASN A O 1
ATOM 555 N N . ASP A 1 72 ? 11.970 -11.661 -20.846 1.00 84.38 72 ASP A N 1
ATOM 556 C CA . ASP A 1 72 ? 10.838 -11.365 -21.718 1.00 84.38 72 ASP A CA 1
ATOM 557 C C . ASP A 1 72 ? 10.939 -9.932 -22.253 1.00 84.38 72 ASP A C 1
ATOM 559 O O . ASP A 1 72 ? 10.591 -9.666 -23.405 1.00 84.38 72 ASP A O 1
ATOM 563 N N . TRP A 1 73 ? 11.435 -9.001 -21.428 1.00 88.88 73 TRP A N 1
ATOM 564 C CA . TRP A 1 73 ? 11.530 -7.571 -21.729 1.00 88.88 73 TRP A CA 1
ATOM 565 C C . TRP A 1 73 ? 12.964 -7.036 -21.678 1.00 88.88 73 TRP A C 1
ATOM 567 O O . TRP A 1 73 ? 13.843 -7.576 -21.014 1.00 88.88 73 TRP A O 1
ATOM 577 N N . GLY A 1 74 ? 13.195 -5.921 -22.377 1.00 92.06 74 GLY A N 1
ATOM 578 C CA . GLY A 1 74 ? 14.459 -5.189 -22.333 1.00 92.06 74 GLY A CA 1
ATOM 579 C C . GLY A 1 74 ? 14.520 -4.183 -21.179 1.00 92.06 74 GLY A C 1
ATOM 580 O O . GLY A 1 74 ? 13.498 -3.719 -20.674 1.00 92.06 74 GLY A O 1
ATOM 581 N N . ILE A 1 75 ? 15.738 -3.774 -20.809 1.00 95.25 75 ILE A N 1
ATOM 582 C CA . ILE A 1 75 ? 15.985 -2.795 -19.734 1.00 95.25 75 ILE A CA 1
ATOM 583 C C . ILE A 1 75 ? 15.276 -1.447 -19.962 1.00 95.25 75 ILE A C 1
ATOM 585 O O . ILE A 1 75 ? 14.979 -0.722 -19.012 1.00 95.25 75 ILE A O 1
ATOM 589 N N . ASP A 1 76 ? 14.986 -1.095 -21.214 1.00 96.50 76 ASP A N 1
ATOM 590 C CA . ASP A 1 76 ? 14.309 0.158 -21.543 1.00 96.50 76 ASP A CA 1
ATOM 591 C C . ASP A 1 76 ? 12.845 0.167 -21.080 1.00 96.50 76 ASP A C 1
ATOM 593 O O . ASP A 1 76 ? 12.380 1.200 -20.602 1.00 96.50 76 ASP A O 1
ATOM 597 N N . SER A 1 77 ? 12.164 -0.985 -21.068 1.00 93.50 77 SER A N 1
ATOM 598 C CA . SER A 1 77 ? 10.811 -1.118 -20.508 1.00 93.50 77 SER A CA 1
ATOM 599 C C . SER A 1 77 ? 10.781 -0.859 -18.995 1.00 93.50 77 SER A C 1
ATOM 601 O O . SER A 1 77 ? 9.824 -0.289 -18.471 1.00 93.50 77 SER A O 1
ATOM 603 N N . VAL A 1 78 ? 11.853 -1.218 -18.277 1.00 94.94 78 VAL A N 1
ATOM 604 C CA . VAL A 1 78 ? 12.003 -0.905 -16.845 1.00 94.94 78 VAL A CA 1
ATOM 605 C C . VAL A 1 78 ? 12.199 0.598 -16.639 1.00 94.94 78 VAL A C 1
ATOM 607 O O . VAL A 1 78 ? 11.530 1.204 -15.800 1.00 94.94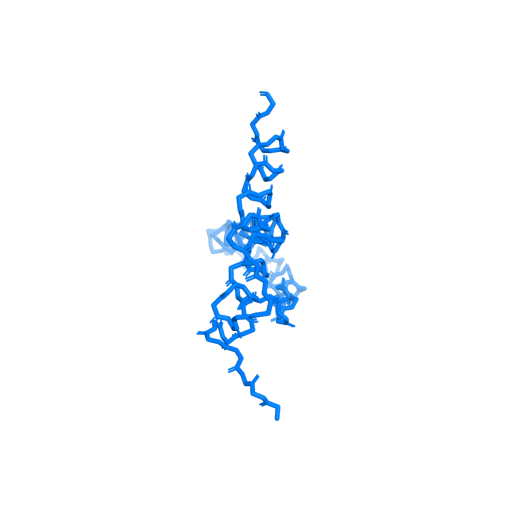 78 VAL A O 1
ATOM 610 N N . LYS A 1 79 ? 13.088 1.223 -17.423 1.00 96.38 79 LYS A N 1
ATOM 611 C CA . LYS A 1 79 ? 13.350 2.672 -17.344 1.00 96.38 79 LYS A CA 1
ATOM 612 C C . LYS A 1 79 ? 12.101 3.496 -17.643 1.00 96.38 79 LYS A C 1
ATOM 614 O O . LYS A 1 79 ? 11.854 4.486 -16.955 1.00 96.38 79 LYS A O 1
ATOM 619 N N . GLU A 1 80 ? 11.324 3.093 -18.645 1.00 96.19 80 GLU A N 1
ATOM 620 C CA . GLU A 1 80 ? 10.061 3.739 -18.998 1.00 96.19 80 GLU A CA 1
ATOM 621 C C . GLU A 1 80 ? 9.063 3.662 -17.838 1.00 96.19 80 GLU A C 1
ATOM 623 O O . GLU A 1 80 ? 8.574 4.697 -17.387 1.00 96.19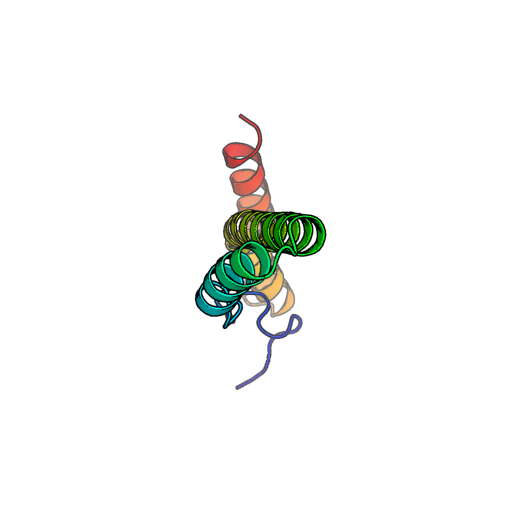 80 GLU A O 1
ATOM 628 N N . ALA A 1 81 ? 8.851 2.471 -17.266 1.00 94.75 81 ALA A N 1
ATOM 629 C CA . ALA A 1 81 ? 7.955 2.294 -16.123 1.00 94.75 81 ALA A CA 1
ATOM 630 C C . ALA A 1 81 ? 8.360 3.157 -14.910 1.00 94.75 81 ALA A C 1
ATOM 632 O O . ALA A 1 81 ? 7.502 3.758 -14.261 1.00 94.75 81 ALA A O 1
ATOM 633 N N . ILE A 1 82 ? 9.663 3.268 -14.619 1.00 95.94 82 ILE A N 1
ATOM 634 C CA . ILE A 1 82 ? 10.181 4.148 -13.557 1.00 95.94 82 ILE A CA 1
ATOM 635 C C . ILE A 1 82 ? 9.920 5.625 -13.887 1.00 95.94 82 ILE A C 1
ATOM 637 O O . ILE A 1 82 ? 9.526 6.394 -13.008 1.00 95.94 82 ILE A O 1
ATOM 641 N N . SER A 1 83 ? 10.131 6.040 -15.140 1.00 95.94 83 SER A N 1
ATOM 642 C CA . SER A 1 83 ? 9.877 7.417 -15.577 1.00 95.94 83 SER A CA 1
ATOM 643 C C . SER A 1 83 ? 8.409 7.800 -15.393 1.00 95.94 83 SER A C 1
ATOM 645 O O . SER A 1 83 ? 8.119 8.838 -14.796 1.00 95.94 83 SER A O 1
ATOM 647 N N . GLU A 1 84 ? 7.486 6.943 -15.830 1.00 93.62 84 GLU A N 1
ATOM 648 C CA . GLU A 1 84 ? 6.047 7.169 -15.679 1.00 93.62 84 GLU A CA 1
ATOM 649 C C . GLU A 1 84 ? 5.620 7.203 -14.206 1.00 93.62 84 GLU A C 1
ATOM 651 O O . GLU A 1 84 ? 4.891 8.108 -13.794 1.00 93.62 84 GLU A O 1
ATOM 656 N N . TYR A 1 85 ? 6.143 6.296 -13.372 1.00 93.88 85 TYR A N 1
ATOM 657 C CA . TYR A 1 85 ? 5.894 6.329 -11.928 1.00 93.88 85 TYR A CA 1
ATOM 658 C C . TYR A 1 85 ? 6.309 7.667 -11.298 1.00 93.88 85 TYR A C 1
ATOM 660 O O . TYR A 1 85 ? 5.567 8.223 -10.479 1.00 93.88 85 TYR A O 1
ATOM 668 N N . ASN A 1 86 ? 7.467 8.206 -11.692 1.00 92.56 86 ASN A N 1
ATOM 669 C CA . ASN A 1 86 ? 7.965 9.481 -11.182 1.00 92.56 86 ASN A CA 1
ATOM 670 C C . ASN A 1 86 ? 7.091 10.662 -11.625 1.00 92.56 86 ASN A C 1
ATOM 672 O O . ASN A 1 86 ? 6.768 11.503 -10.791 1.00 92.56 86 ASN A O 1
ATOM 676 N N . LYS A 1 87 ? 6.640 10.701 -12.888 1.00 91.25 87 LYS A N 1
ATOM 677 C CA . LYS A 1 87 ? 5.745 11.761 -13.399 1.00 91.25 87 LYS A CA 1
ATOM 678 C C . LYS A 1 87 ? 4.410 11.810 -12.654 1.00 91.25 87 LYS A C 1
ATOM 680 O O . LYS A 1 87 ? 3.878 12.885 -12.403 1.00 91.25 87 LYS A O 1
ATOM 685 N N . ILE A 1 88 ? 3.861 10.647 -12.304 1.00 82.56 88 ILE A N 1
ATOM 686 C CA . ILE A 1 88 ? 2.549 10.540 -11.651 1.00 82.56 88 ILE A CA 1
ATOM 687 C C . ILE A 1 88 ? 2.624 10.905 -10.158 1.00 82.56 88 ILE A C 1
ATOM 689 O O . ILE A 1 88 ? 1.658 11.429 -9.603 1.00 82.56 88 ILE A O 1
ATOM 693 N N . ASN A 1 89 ? 3.744 10.613 -9.487 1.00 76.81 89 ASN A N 1
ATOM 694 C CA . ASN A 1 89 ? 3.866 10.752 -8.028 1.00 76.81 89 ASN A CA 1
ATOM 695 C C . ASN A 1 89 ? 4.677 11.969 -7.560 1.00 76.81 89 ASN A C 1
ATOM 697 O O . ASN A 1 89 ? 4.634 12.290 -6.372 1.00 76.81 89 ASN A O 1
ATOM 701 N N . HIS A 1 90 ? 5.360 12.655 -8.475 1.00 61.78 90 HIS A N 1
ATOM 702 C CA . HIS A 1 90 ? 6.064 13.913 -8.239 1.00 61.78 90 HIS A CA 1
ATOM 703 C C . HIS A 1 90 ? 5.805 14.894 -9.401 1.00 61.78 90 HIS A C 1
ATOM 705 O O . HIS A 1 90 ? 6.673 15.033 -10.265 1.00 61.78 90 HIS A O 1
ATOM 711 N N . PRO A 1 91 ? 4.622 15.537 -9.465 1.00 51.41 91 PRO A N 1
ATOM 712 C CA . PRO A 1 91 ? 4.401 16.668 -10.365 1.00 51.41 91 PRO A CA 1
ATOM 713 C C . PRO A 1 91 ? 5.207 17.906 -9.948 1.00 51.41 91 PRO A C 1
ATOM 715 O O . PRO A 1 91 ? 5.423 18.100 -8.726 1.00 51.41 91 PRO A O 1
#

pLDDT: mean 81.46, std 17.12, range [38.69, 97.5]

Radius of gyration: 18.44 Å; chains: 1; bounding box: 35×39×48 Å